Protein AF-A0A015LBD2-F1 (afdb_monomer)

Foldseek 3Di:
DDDPDPPPDPLVVQQVVQVVVVVVDDPVQDADPDRRGPVNVVVSVCPTPVLVVQLVVLVVVLVVQDDDDVVRVGDPVVSVVSLVVSCVSNVNPDPVSSVD

Mean predicted aligned error: 7.11 Å

Solvent-accessible surface area (backbone atoms only — not comparable to full-atom values): 6116 Å² total; per-residue (Å²): 134,84,76,81,79,80,83,65,59,66,66,61,55,47,35,52,52,21,55,54,54,59,73,70,52,62,86,86,61,88,69,75,95,83,62,72,32,55,69,54,43,53,50,53,53,60,72,35,67,66,41,52,54,50,20,54,50,26,47,55,50,51,78,68,63,77,90,50,54,57,94,76,75,33,54,61,68,62,48,51,54,51,51,54,51,27,31,58,58,40,69,52,79,49,71,70,69,70,75,109

Radius of gyration: 19.43 Å; Cα contacts (8 Å, |Δi|>4): 67; chains: 1; bounding box: 50×32×47 Å

Sequence (100 aa):
MDFPKYNGNDSNLKLTRAKFALSLVDSNILLPTEIDSIVKLRKALKEDISFTIFKNTNKRKLQSLNYIPESMGGDTSKFISNFLKLCYNAEINDIEEQKN

Secondary structure (DSSP, 8-state):
-PPP-----HHHHHHHHHHHHHHTS-TTS---S---SHHHHHHHHHHSHHHHHHHHHHHHHHHT-----GGGT--HHHHHHHHHHHHHHTT---HHHHH-

pLDDT: mean 89.19, std 12.58, range [43.97, 98.25]

Organism: Rhizophagus irregularis (strain DAOM 197198w) (NCBI:txid1432141)

Structure (mmCIF, N/CA/C/O backbone):
data_AF-A0A015LBD2-F1
#
_entry.id   AF-A0A015LBD2-F1
#
loop_
_atom_site.group_PDB
_atom_site.id
_atom_site.type_symbol
_atom_site.label_atom_id
_atom_site.label_alt_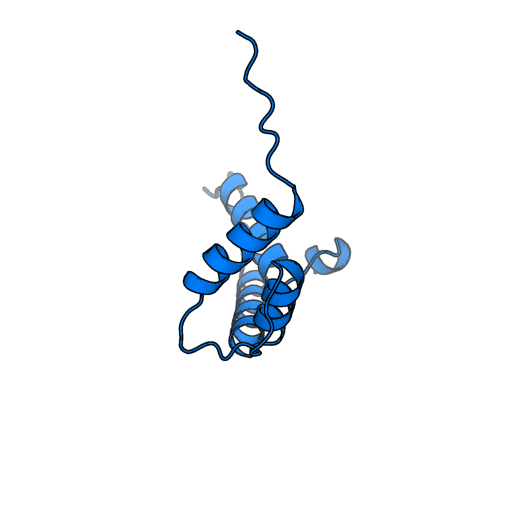id
_atom_site.label_comp_id
_atom_site.label_asym_id
_atom_site.label_entity_id
_atom_site.label_seq_id
_atom_site.pdbx_PDB_ins_code
_atom_site.Cartn_x
_atom_site.Cartn_y
_atom_site.Cartn_z
_atom_site.occupancy
_atom_site.B_iso_or_equiv
_atom_site.auth_seq_id
_atom_site.auth_comp_id
_atom_site.auth_asym_id
_atom_site.auth_atom_id
_atom_site.pdbx_PDB_model_num
ATOM 1 N N . MET A 1 1 ? -32.029 17.620 -15.386 1.00 43.97 1 MET A N 1
ATOM 2 C CA . MET A 1 1 ? -32.368 16.627 -14.348 1.00 43.97 1 MET A CA 1
ATOM 3 C C . MET A 1 1 ? -31.617 17.031 -13.099 1.00 43.97 1 MET A C 1
ATOM 5 O O . MET A 1 1 ? -30.397 16.936 -13.100 1.00 43.97 1 MET A O 1
ATOM 9 N N . ASP A 1 2 ? -32.316 17.544 -12.091 1.00 50.56 2 ASP A N 1
ATOM 10 C CA . ASP A 1 2 ? -31.717 17.788 -10.780 1.00 50.56 2 ASP A CA 1
ATOM 11 C C . ASP A 1 2 ? -31.680 16.467 -10.016 1.00 50.56 2 ASP A C 1
ATOM 13 O O . ASP A 1 2 ? -32.716 15.851 -9.761 1.00 50.56 2 ASP A O 1
ATOM 17 N N . PHE A 1 3 ? -30.478 16.000 -9.687 1.00 45.91 3 PHE A N 1
ATOM 18 C CA . PHE A 1 3 ? -30.330 14.855 -8.801 1.00 45.91 3 PHE A CA 1
ATOM 19 C C . PHE A 1 3 ? -30.742 15.279 -7.387 1.00 45.91 3 PHE A C 1
ATOM 21 O O . PHE A 1 3 ? -30.263 16.312 -6.903 1.00 45.91 3 PHE A O 1
ATOM 28 N N . PRO A 1 4 ? -31.604 14.513 -6.696 1.00 59.12 4 PRO A N 1
ATOM 29 C CA . PRO A 1 4 ? -31.969 14.834 -5.328 1.00 59.12 4 PRO A CA 1
ATOM 30 C C . PRO A 1 4 ? -30.706 14.851 -4.461 1.00 59.12 4 PRO A C 1
ATOM 32 O O . PRO A 1 4 ? -29.952 13.877 -4.410 1.00 59.12 4 PRO A O 1
ATOM 35 N N . LYS A 1 5 ? -30.465 15.975 -3.777 1.00 56.19 5 LYS A N 1
ATOM 36 C CA . LYS A 1 5 ? -29.403 16.076 -2.773 1.00 56.19 5 LYS A CA 1
ATOM 37 C C . LYS A 1 5 ? -29.739 15.112 -1.641 1.00 56.19 5 LYS A C 1
ATOM 39 O O . LYS A 1 5 ? -30.710 15.308 -0.913 1.00 56.19 5 LYS A O 1
ATOM 44 N N . TYR A 1 6 ? -28.948 14.052 -1.524 1.00 59.66 6 TYR A N 1
ATOM 45 C CA . TYR A 1 6 ? -29.107 13.050 -0.481 1.00 59.66 6 TYR A CA 1
ATOM 46 C C . TYR A 1 6 ? -28.879 13.711 0.886 1.00 59.66 6 TYR A C 1
ATOM 48 O O . TYR A 1 6 ? -27.760 14.093 1.216 1.00 59.66 6 TYR A O 1
ATOM 56 N N . ASN A 1 7 ? -29.943 13.857 1.676 1.00 57.78 7 ASN A N 1
ATOM 57 C CA . ASN A 1 7 ? -29.921 14.505 2.991 1.00 57.78 7 ASN A CA 1
ATOM 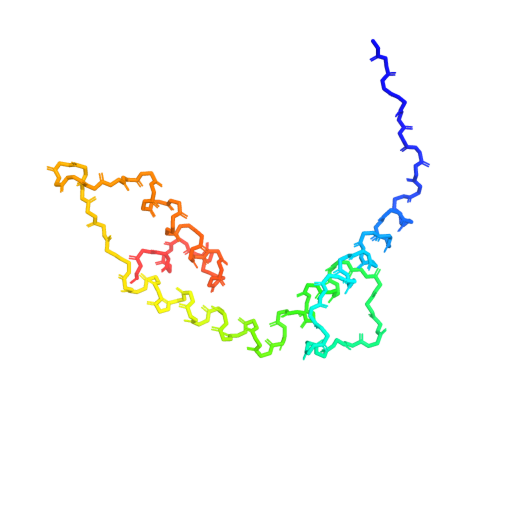58 C C . ASN A 1 7 ? -29.662 13.483 4.115 1.00 57.78 7 ASN A C 1
ATOM 60 O O . ASN A 1 7 ? -30.310 13.483 5.160 1.00 57.78 7 ASN A O 1
ATOM 64 N N . GLY A 1 8 ? -28.765 12.528 3.858 1.00 55.53 8 GLY A N 1
ATOM 65 C CA . GLY A 1 8 ? -28.348 11.558 4.864 1.00 55.53 8 GLY A CA 1
ATOM 66 C C . GLY A 1 8 ? -27.431 12.248 5.862 1.00 55.53 8 GLY A C 1
ATOM 67 O O . GLY A 1 8 ? -26.420 12.812 5.452 1.00 55.53 8 GLY A O 1
ATOM 68 N N . ASN A 1 9 ? -27.769 12.202 7.154 1.00 60.53 9 ASN A N 1
ATOM 69 C CA . ASN A 1 9 ? -26.889 12.684 8.217 1.00 60.53 9 ASN A CA 1
ATOM 70 C C . ASN A 1 9 ? -25.485 12.081 8.014 1.00 60.53 9 ASN A C 1
ATOM 72 O O . ASN A 1 9 ? -25.321 10.859 8.054 1.00 60.53 9 ASN A O 1
ATOM 76 N N . ASP A 1 10 ? -24.498 12.936 7.740 1.00 69.69 10 ASP A N 1
ATOM 77 C CA . ASP A 1 10 ? -23.127 12.570 7.363 1.00 69.69 10 ASP A CA 1
ATOM 78 C C . ASP A 1 10 ? -22.491 11.602 8.383 1.00 69.69 10 ASP A C 1
ATOM 80 O O . ASP A 1 10 ? -21.727 10.704 8.023 1.00 69.69 10 ASP A O 1
ATOM 84 N N . SER A 1 11 ? -22.895 11.692 9.656 1.00 71.56 11 SER A N 1
ATOM 85 C CA . SER A 1 11 ? -22.469 10.774 10.718 1.00 71.56 11 SER A CA 1
ATOM 86 C C . SER A 1 11 ? -22.963 9.334 10.521 1.00 71.56 11 SER A C 1
ATOM 88 O O . SER A 1 11 ? -22.170 8.398 10.639 1.00 71.56 11 SER A O 1
ATOM 90 N N . ASN A 1 12 ? -24.233 9.138 10.153 1.00 77.81 12 ASN A N 1
ATOM 91 C CA . ASN A 1 12 ? -24.804 7.811 9.907 1.00 77.81 12 ASN A CA 1
ATOM 92 C C . ASN A 1 12 ? -24.155 7.153 8.688 1.00 77.81 12 ASN A C 1
ATOM 94 O O . ASN A 1 12 ? -23.858 5.961 8.710 1.00 77.81 12 ASN A O 1
ATOM 98 N N . LEU A 1 13 ? -23.875 7.928 7.636 1.00 83.31 13 LEU A N 1
ATOM 99 C CA . LEU A 1 13 ? -23.194 7.414 6.449 1.00 83.31 13 LEU A CA 1
ATOM 100 C C . LEU A 1 13 ? -21.748 6.996 6.761 1.00 83.31 13 LEU A C 1
ATOM 102 O O . LEU A 1 13 ? -21.310 5.923 6.339 1.00 83.31 13 LEU A O 1
ATOM 106 N N . LYS A 1 14 ? -21.010 7.814 7.522 1.00 79.88 14 LYS A N 1
ATOM 107 C CA . LYS A 1 14 ? -19.645 7.501 7.975 1.00 79.88 14 LYS A CA 1
ATOM 108 C C . LYS A 1 14 ? -19.601 6.235 8.833 1.00 79.88 14 LYS A C 1
ATOM 110 O O . LYS A 1 14 ? -18.749 5.379 8.593 1.00 79.88 14 LYS A O 1
ATOM 115 N N . LEU A 1 15 ? -20.539 6.089 9.770 1.00 80.06 15 LEU A N 1
ATOM 116 C CA . LEU A 1 15 ? -20.646 4.907 10.626 1.00 80.06 15 LEU A CA 1
ATOM 117 C C . LEU A 1 15 ? -20.969 3.643 9.815 1.00 80.06 15 LEU A C 1
ATOM 119 O O . LEU A 1 15 ? -20.320 2.613 9.996 1.00 80.06 15 LEU A O 1
ATOM 123 N N . THR A 1 16 ? -21.917 3.719 8.875 1.00 87.44 16 THR A N 1
ATOM 124 C CA . THR A 1 16 ? -22.260 2.593 7.989 1.00 87.44 16 THR A CA 1
ATOM 125 C C . THR A 1 16 ? -21.061 2.131 7.166 1.00 87.44 16 THR A C 1
ATOM 127 O O . THR A 1 16 ? -20.806 0.932 7.070 1.00 87.44 16 THR A O 1
ATOM 130 N N . ARG A 1 17 ? -20.269 3.061 6.618 1.00 87.50 17 ARG A N 1
ATOM 131 C CA . ARG A 1 17 ? -19.058 2.714 5.859 1.00 87.50 17 ARG A CA 1
ATOM 132 C C . ARG A 1 17 ? -17.998 2.034 6.727 1.00 87.50 17 ARG A C 1
ATOM 134 O O . ARG A 1 17 ? -17.360 1.096 6.262 1.00 87.50 17 ARG A O 1
ATOM 141 N N . ALA A 1 18 ? -17.821 2.480 7.972 1.00 87.75 18 ALA A N 1
ATOM 142 C CA . ALA A 1 18 ? -16.888 1.851 8.904 1.00 87.75 18 ALA A CA 1
ATOM 143 C C . ALA A 1 18 ? -17.303 0.408 9.233 1.00 87.75 18 ALA A C 1
ATOM 145 O O . ALA A 1 18 ? -16.474 -0.493 9.148 1.00 87.75 18 ALA A O 1
ATOM 146 N N . LYS A 1 19 ? -18.592 0.177 9.517 1.00 90.00 19 LYS A N 1
ATOM 147 C CA . LYS A 1 19 ? -19.141 -1.167 9.767 1.00 90.00 19 LYS A CA 1
ATOM 148 C C . LYS A 1 19 ? -19.009 -2.086 8.552 1.00 90.00 19 LYS A C 1
ATOM 150 O O . LYS A 1 19 ? -18.627 -3.241 8.699 1.00 90.00 19 LYS A O 1
ATOM 155 N N . PHE A 1 20 ? -19.287 -1.569 7.356 1.00 93.31 20 PHE A N 1
ATOM 156 C CA . PHE A 1 20 ? -19.113 -2.328 6.120 1.00 93.31 20 PHE A CA 1
ATOM 157 C C . PHE A 1 20 ? -17.647 -2.722 5.905 1.00 93.31 20 PHE A C 1
ATOM 159 O O . PHE A 1 20 ? -17.360 -3.892 5.682 1.00 93.31 20 PHE A O 1
ATOM 166 N N . ALA A 1 21 ? -16.707 -1.785 6.051 1.00 93.38 21 ALA A N 1
ATOM 167 C CA . ALA A 1 21 ? -15.282 -2.083 5.922 1.00 93.38 21 ALA A CA 1
ATOM 168 C C . ALA A 1 21 ? -14.800 -3.095 6.974 1.00 93.38 21 ALA A C 1
ATOM 170 O O . ALA A 1 21 ? -14.036 -3.994 6.640 1.00 93.38 21 ALA A O 1
ATOM 171 N N . LEU A 1 22 ? -15.289 -2.988 8.214 1.00 93.12 22 LEU A N 1
ATOM 172 C CA . LEU A 1 22 ? -14.992 -3.935 9.290 1.00 93.12 22 LEU A CA 1
ATOM 173 C C . LEU A 1 22 ? -15.402 -5.371 8.920 1.00 93.12 22 LEU A C 1
ATOM 175 O O . LEU A 1 22 ? -14.658 -6.302 9.197 1.00 93.12 22 LEU A O 1
ATOM 179 N N . SER A 1 23 ? -16.541 -5.541 8.240 1.00 93.25 23 SER A N 1
ATOM 180 C CA . SER A 1 23 ? -17.031 -6.857 7.794 1.00 93.25 23 SER A CA 1
ATOM 181 C C . SER A 1 23 ? -16.179 -7.524 6.707 1.00 93.25 23 SER A C 1
ATOM 183 O O . SER A 1 23 ? -16.330 -8.715 6.459 1.00 93.25 23 SER A O 1
ATOM 185 N N . LEU A 1 24 ? -15.295 -6.761 6.056 1.00 94.75 24 LEU A N 1
ATOM 186 C CA . LEU A 1 24 ? -14.393 -7.249 5.011 1.00 94.75 24 LEU A CA 1
ATOM 187 C C . LEU A 1 24 ? -13.009 -7.623 5.555 1.00 94.75 24 LEU A C 1
ATOM 189 O O . LEU A 1 24 ? -12.169 -8.103 4.795 1.00 94.75 24 LEU A O 1
ATOM 193 N N . VAL A 1 25 ? -12.742 -7.352 6.834 1.00 94.12 25 VAL A N 1
ATOM 194 C CA . VAL A 1 25 ? -11.459 -7.686 7.450 1.00 94.12 25 VAL A CA 1
ATOM 195 C C . VAL A 1 25 ? -11.398 -9.187 7.699 1.00 94.12 25 VAL A C 1
ATOM 197 O O . VAL A 1 25 ? -12.358 -9.789 8.177 1.00 94.12 25 VAL A O 1
ATOM 200 N N . ASP A 1 26 ? -10.253 -9.784 7.373 1.00 94.44 26 ASP A N 1
ATOM 201 C CA . ASP A 1 26 ? -9.976 -11.184 7.674 1.00 94.44 26 ASP A CA 1
ATOM 202 C C . ASP A 1 26 ? -10.100 -11.436 9.184 1.00 94.44 26 ASP A C 1
ATOM 204 O O . ASP A 1 26 ? -9.517 -10.710 9.991 1.00 94.44 26 ASP A O 1
ATOM 208 N N . SER A 1 27 ? -10.844 -12.471 9.574 1.00 92.94 27 SER A N 1
ATOM 209 C CA . SER A 1 27 ? -11.113 -12.780 10.982 1.00 92.94 27 SER A CA 1
ATOM 210 C C . SER A 1 27 ? -9.862 -13.137 11.793 1.00 92.94 27 SER A C 1
ATOM 212 O O . SER A 1 27 ? -9.925 -13.135 13.019 1.00 92.94 27 SER A O 1
ATOM 214 N N . ASN A 1 28 ? -8.737 -13.451 11.139 1.00 94.25 28 ASN A N 1
ATOM 215 C CA . ASN A 1 28 ? -7.455 -13.690 11.805 1.00 94.25 28 ASN A CA 1
ATOM 216 C C . ASN A 1 28 ? -6.735 -12.392 12.208 1.00 94.25 28 ASN A C 1
ATOM 218 O O . ASN A 1 28 ? -5.775 -12.450 12.975 1.00 94.25 28 ASN A O 1
ATOM 222 N N . ILE A 1 29 ? -7.174 -11.229 11.712 1.00 93.88 29 ILE A N 1
ATOM 223 C CA . ILE A 1 29 ? -6.653 -9.926 12.135 1.00 93.88 29 ILE A CA 1
ATOM 224 C C . ILE A 1 29 ? -7.412 -9.497 13.391 1.00 93.88 29 ILE A C 1
ATOM 226 O O . ILE A 1 29 ? -8.600 -9.170 13.347 1.00 93.88 29 ILE A O 1
ATOM 230 N N . LEU A 1 30 ? -6.716 -9.489 14.527 1.00 90.56 30 LEU A N 1
ATOM 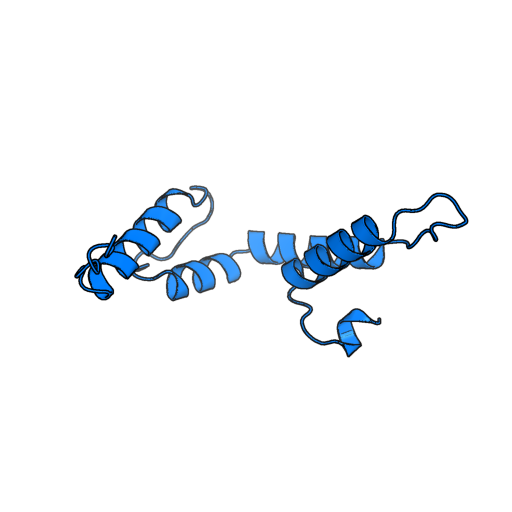231 C CA . LEU A 1 30 ? -7.306 -9.126 15.810 1.00 90.56 30 LEU A CA 1
ATOM 232 C C . LEU A 1 30 ? -7.480 -7.609 15.897 1.00 90.56 30 LEU A C 1
ATOM 234 O O . LEU A 1 30 ? -6.517 -6.853 16.007 1.00 90.56 30 LEU A O 1
ATOM 238 N N . LEU A 1 31 ? -8.734 -7.167 15.863 1.00 91.56 31 LEU A N 1
ATOM 239 C CA . LEU A 1 31 ? -9.089 -5.759 15.968 1.00 91.56 31 LEU A CA 1
ATOM 240 C C . LEU A 1 31 ? -9.539 -5.393 17.394 1.00 91.56 31 LEU A C 1
ATOM 242 O O . LEU A 1 31 ? -10.183 -6.205 18.061 1.00 91.56 31 LEU A O 1
ATOM 246 N N . PRO A 1 32 ? -9.266 -4.161 17.862 1.00 88.38 32 PRO A N 1
ATOM 247 C CA . PRO A 1 32 ? -9.842 -3.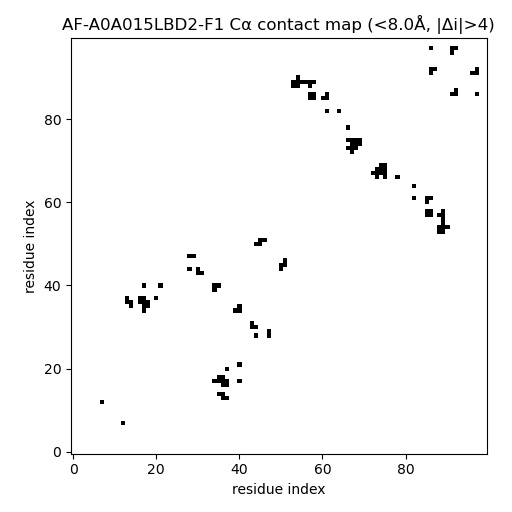641 19.098 1.00 88.38 32 PRO A CA 1
ATOM 248 C C . PRO A 1 32 ? -11.377 -3.620 19.062 1.00 88.38 32 PRO A C 1
ATOM 250 O O . PRO A 1 32 ? -11.980 -3.412 18.009 1.00 88.38 32 PRO A O 1
ATOM 253 N N . THR A 1 33 ? -12.012 -3.742 20.229 1.00 81.81 33 THR A N 1
ATOM 254 C CA . THR A 1 33 ? -13.478 -3.831 20.371 1.00 81.81 33 THR A CA 1
ATOM 255 C C . THR A 1 33 ? -14.229 -2.576 19.895 1.00 81.81 33 THR A C 1
ATOM 257 O O . THR A 1 33 ? -15.378 -2.669 19.472 1.00 81.81 33 THR A O 1
ATOM 260 N N . GLU A 1 34 ? -13.600 -1.396 19.926 1.00 85.56 34 GLU A N 1
ATOM 261 C CA . GLU A 1 34 ? -14.245 -0.108 19.620 1.00 85.56 34 GLU A CA 1
ATOM 262 C C . GLU A 1 34 ? -13.739 0.530 18.314 1.00 85.56 34 GLU A C 1
ATOM 264 O O . GLU A 1 34 ? -13.000 1.521 18.306 1.00 85.56 34 GLU A O 1
ATOM 269 N N . ILE A 1 35 ? -14.182 -0.012 17.177 1.00 89.44 35 ILE A N 1
ATOM 270 C CA . ILE A 1 35 ? -13.978 0.595 15.855 1.00 89.44 35 ILE A CA 1
ATOM 271 C C . ILE A 1 35 ? -15.286 1.228 15.365 1.00 89.44 35 ILE A C 1
ATOM 273 O O . ILE A 1 35 ? -16.156 0.571 14.799 1.00 89.44 35 ILE A O 1
ATOM 277 N N . ASP A 1 36 ? -15.406 2.541 15.559 1.00 88.19 36 ASP A N 1
ATOM 278 C CA . ASP A 1 36 ? -16.573 3.353 15.170 1.00 88.19 36 ASP A CA 1
ATOM 279 C C . ASP A 1 36 ? -16.363 4.175 13.886 1.00 88.19 36 ASP A C 1
ATOM 281 O O . ASP A 1 36 ? -17.275 4.847 13.400 1.00 88.19 36 ASP A O 1
ATOM 285 N N . SER A 1 37 ? -15.152 4.148 13.325 1.00 90.44 37 SER A N 1
ATOM 286 C CA . SER A 1 37 ? -14.763 4.998 12.2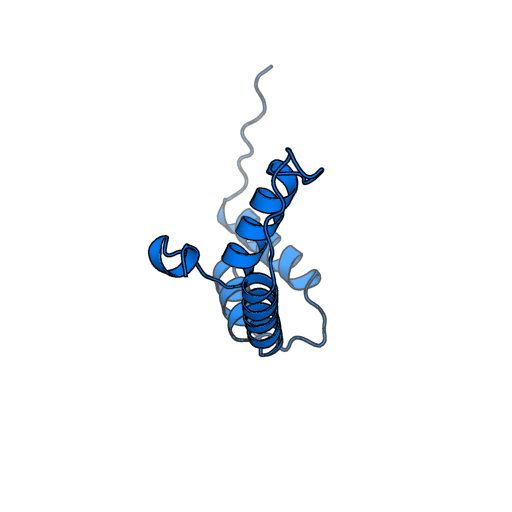04 1.00 90.44 37 SER A CA 1
ATOM 287 C C . SER A 1 37 ? -13.691 4.349 11.337 1.00 90.44 37 SER A C 1
ATOM 289 O O . SER A 1 37 ? -12.847 3.583 11.803 1.00 90.44 37 SER A O 1
ATOM 291 N N . ILE A 1 38 ? -13.674 4.727 10.056 1.00 91.38 38 ILE A N 1
ATOM 292 C CA . ILE A 1 38 ? -12.644 4.294 9.098 1.00 91.38 38 ILE A CA 1
ATOM 293 C C . ILE A 1 38 ? -11.244 4.711 9.566 1.00 91.38 38 ILE A C 1
ATOM 295 O O . ILE A 1 38 ? -10.276 3.997 9.328 1.00 91.38 38 ILE A O 1
ATOM 299 N N . VAL A 1 39 ? -11.119 5.855 10.248 1.00 92.12 39 VAL A N 1
ATOM 300 C CA . VAL A 1 39 ? -9.828 6.337 10.755 1.00 92.12 39 VAL A CA 1
ATOM 301 C C . VAL A 1 39 ? -9.291 5.408 11.845 1.00 92.12 39 VAL A C 1
ATOM 303 O O . VAL A 1 39 ? -8.127 5.014 11.757 1.00 92.12 39 VAL A O 1
ATOM 306 N N . LYS A 1 40 ? -10.129 5.013 12.820 1.00 93.31 40 LYS A N 1
ATOM 307 C CA . LYS A 1 40 ? -9.747 4.031 13.848 1.00 93.31 40 LYS A CA 1
ATOM 308 C C . LYS A 1 40 ? -9.457 2.661 13.233 1.00 93.31 40 LYS A C 1
ATOM 310 O O . LYS A 1 40 ? -8.425 2.080 13.551 1.00 93.31 40 LYS A O 1
ATOM 315 N N . LEU A 1 41 ? -10.291 2.202 12.293 1.00 94.81 41 LEU A N 1
ATOM 316 C CA . LEU A 1 41 ? -10.074 0.938 11.581 1.00 94.81 41 LEU A CA 1
ATOM 317 C C . LEU A 1 41 ? -8.721 0.918 10.866 1.00 94.81 41 LEU A C 1
ATOM 319 O O . LEU A 1 41 ? -7.924 0.009 11.058 1.00 94.81 41 LEU A O 1
ATOM 323 N N . ARG A 1 42 ? -8.431 1.959 10.079 1.00 93.81 42 ARG A N 1
ATOM 324 C CA . ARG A 1 42 ? -7.163 2.089 9.357 1.00 93.81 42 ARG A CA 1
ATOM 325 C C . ARG A 1 42 ? -5.970 2.090 10.307 1.00 93.81 42 ARG A C 1
ATOM 327 O O . ARG A 1 42 ? -4.952 1.499 9.974 1.00 93.81 42 ARG A O 1
ATOM 334 N N . LYS A 1 43 ? -6.073 2.771 11.452 1.00 94.38 43 LYS A N 1
ATOM 335 C CA . LYS A 1 43 ? -5.006 2.781 12.459 1.00 94.38 43 LYS A CA 1
ATOM 336 C C . LYS A 1 43 ? -4.757 1.369 12.999 1.00 94.38 43 LYS A C 1
ATOM 338 O O . LYS A 1 43 ? -3.625 0.913 12.919 1.00 94.38 43 LYS A O 1
ATOM 343 N N . ALA A 1 44 ? -5.807 0.670 13.433 1.00 94.50 44 ALA A N 1
ATOM 344 C CA . ALA A 1 44 ? -5.701 -0.698 13.944 1.00 94.50 44 ALA A CA 1
ATOM 345 C C . ALA A 1 44 ? -5.093 -1.659 12.907 1.00 94.50 44 ALA A C 1
ATOM 347 O O . ALA A 1 44 ? -4.171 -2.403 13.217 1.00 94.50 44 ALA A O 1
ATOM 348 N N . LEU A 1 45 ? -5.533 -1.575 11.647 1.00 95.38 45 LEU A N 1
ATOM 349 C CA . LEU A 1 45 ? -4.981 -2.390 10.560 1.00 95.38 45 LEU A CA 1
ATOM 350 C C . LEU A 1 45 ? -3.497 -2.105 10.288 1.00 95.38 45 LEU A C 1
ATOM 352 O O . LEU A 1 45 ? -2.769 -3.016 9.914 1.00 95.38 45 LEU A O 1
ATOM 356 N N . LYS A 1 46 ? -3.035 -0.860 10.461 1.00 94.44 46 LYS A N 1
ATOM 357 C CA . LYS A 1 46 ? -1.614 -0.511 10.301 1.00 94.44 46 LYS A CA 1
ATOM 358 C C . LYS A 1 46 ? -0.739 -0.976 11.466 1.00 94.44 46 LYS A C 1
ATOM 360 O O . LYS A 1 46 ? 0.459 -1.160 11.274 1.00 94.44 46 LYS A O 1
ATOM 365 N N . GLU A 1 47 ? -1.314 -1.111 12.656 1.00 94.06 47 GLU A N 1
ATOM 366 C CA . GLU A 1 47 ? -0.617 -1.595 13.854 1.00 94.06 47 GLU A CA 1
ATOM 367 C C . GLU A 1 47 ? -0.479 -3.127 13.866 1.00 94.06 47 GLU A C 1
ATOM 369 O O . GLU A 1 47 ? 0.392 -3.656 14.553 1.00 94.06 47 GLU A O 1
ATOM 374 N N . ASP A 1 48 ? -1.283 -3.837 13.069 1.00 95.00 48 ASP A N 1
ATOM 375 C CA . ASP A 1 48 ? -1.195 -5.287 12.927 1.00 95.00 48 ASP A CA 1
ATOM 376 C C . ASP A 1 48 ? 0.121 -5.747 12.259 1.00 95.00 48 ASP A C 1
ATOM 378 O O . ASP A 1 48 ? 0.674 -5.115 11.347 1.00 95.00 48 ASP A O 1
ATOM 382 N N . ILE A 1 49 ? 0.624 -6.907 12.691 1.00 95.44 49 ILE A N 1
ATOM 383 C CA . ILE A 1 49 ? 1.881 -7.480 12.192 1.00 95.44 49 ILE A CA 1
ATOM 384 C C . ILE A 1 49 ? 1.831 -7.794 10.691 1.00 95.44 49 ILE A C 1
ATOM 386 O O . ILE A 1 49 ? 2.846 -7.656 9.999 1.00 95.44 49 ILE A O 1
ATOM 390 N N . SER A 1 50 ? 0.662 -8.158 10.157 1.00 95.19 50 SER A N 1
ATOM 391 C CA . SER A 1 50 ? 0.486 -8.431 8.729 1.00 95.19 50 SER A CA 1
ATOM 392 C C . SER A 1 50 ? 0.781 -7.194 7.881 1.00 95.19 50 SER A C 1
ATOM 394 O O . SER A 1 50 ? 1.444 -7.313 6.847 1.00 95.19 50 SER A O 1
ATOM 396 N N . PHE A 1 51 ? 0.400 -5.996 8.344 1.00 96.19 51 PHE A N 1
ATOM 397 C CA . PHE A 1 51 ? 0.716 -4.751 7.648 1.00 96.19 51 PHE A CA 1
ATOM 398 C C . PHE A 1 51 ? 2.217 -4.467 7.660 1.00 96.19 51 PHE A C 1
ATOM 400 O O . PHE A 1 51 ? 2.779 -4.089 6.633 1.00 96.19 51 PHE A O 1
ATOM 407 N N . THR A 1 52 ? 2.901 -4.727 8.777 1.00 96.00 52 THR A N 1
ATOM 408 C CA . THR A 1 52 ? 4.365 -4.599 8.851 1.00 96.00 52 THR A CA 1
ATOM 409 C C . THR A 1 52 ? 5.063 -5.542 7.864 1.00 96.00 52 THR A C 1
ATOM 411 O O . THR A 1 52 ? 5.951 -5.119 7.116 1.00 96.00 52 THR A O 1
ATOM 414 N N . ILE A 1 53 ? 4.635 -6.807 7.795 1.00 97.62 53 ILE A N 1
ATOM 415 C CA . ILE A 1 53 ? 5.165 -7.797 6.842 1.00 97.62 53 ILE A CA 1
ATOM 416 C C . ILE A 1 53 ? 4.883 -7.371 5.396 1.00 97.62 53 ILE A C 1
ATOM 418 O O . ILE A 1 53 ? 5.777 -7.440 4.542 1.00 97.62 53 ILE A O 1
ATOM 422 N N . PHE A 1 54 ? 3.665 -6.906 5.112 1.00 97.19 54 PHE A N 1
ATOM 423 C CA . PHE A 1 54 ? 3.270 -6.389 3.806 1.00 97.19 54 PHE A CA 1
ATOM 424 C C . PHE A 1 54 ? 4.141 -5.197 3.397 1.00 97.19 54 PHE A C 1
ATOM 426 O O . PHE A 1 54 ? 4.738 -5.219 2.317 1.00 97.19 54 PHE A O 1
ATOM 433 N N . LYS A 1 55 ? 4.295 -4.201 4.274 1.00 97.62 55 LYS A N 1
ATOM 434 C CA . LYS A 1 55 ? 5.120 -3.008 4.047 1.00 97.62 55 LYS A CA 1
ATOM 435 C C . LYS A 1 55 ? 6.562 -3.382 3.707 1.00 97.62 55 LYS A C 1
ATOM 437 O O . LYS A 1 55 ? 7.074 -2.999 2.655 1.00 97.62 55 LYS A O 1
ATOM 442 N N . ASN A 1 56 ? 7.191 -4.215 4.537 1.00 97.06 56 ASN A N 1
ATOM 443 C CA . ASN A 1 56 ? 8.573 -4.662 4.335 1.00 97.06 56 ASN A CA 1
ATOM 444 C C . ASN A 1 56 ? 8.737 -5.492 3.055 1.00 97.06 56 ASN A C 1
ATOM 446 O O . ASN A 1 56 ? 9.750 -5.399 2.362 1.00 97.06 56 ASN A O 1
ATOM 450 N N . THR A 1 57 ? 7.728 -6.285 2.696 1.00 98.25 57 THR A N 1
ATOM 451 C CA . THR A 1 57 ? 7.731 -7.041 1.440 1.00 98.25 57 THR A CA 1
ATOM 452 C C . THR A 1 57 ? 7.691 -6.121 0.225 1.00 98.25 57 THR A C 1
ATOM 454 O O . THR A 1 57 ? 8.421 -6.369 -0.733 1.00 98.25 57 THR A O 1
ATOM 457 N N . ASN A 1 58 ? 6.893 -5.051 0.259 1.00 98.12 58 ASN A N 1
ATOM 458 C CA . ASN A 1 58 ? 6.874 -4.062 -0.819 1.00 98.12 58 ASN A CA 1
ATOM 459 C C . ASN A 1 58 ? 8.210 -3.305 -0.911 1.00 98.12 58 ASN A C 1
ATOM 461 O O . ASN A 1 58 ? 8.697 -3.135 -2.024 1.00 98.12 58 ASN A O 1
ATOM 465 N N . LYS A 1 59 ? 8.865 -2.973 0.217 1.00 96.31 59 LYS A N 1
ATOM 466 C CA . LYS A 1 59 ? 10.231 -2.402 0.215 1.00 96.31 59 LYS A CA 1
ATOM 467 C C . LYS A 1 59 ? 11.247 -3.311 -0.487 1.00 96.31 59 LYS A C 1
ATOM 469 O O . LYS A 1 59 ? 11.960 -2.860 -1.373 1.00 96.31 59 LYS A O 1
ATOM 474 N N . ARG A 1 60 ? 11.266 -4.612 -0.173 1.00 96.62 60 ARG A N 1
ATOM 475 C CA . ARG A 1 60 ? 12.165 -5.576 -0.848 1.00 96.62 60 ARG A CA 1
ATOM 476 C C . ARG A 1 60 ? 11.873 -5.720 -2.342 1.00 96.62 60 ARG A C 1
ATOM 478 O O . ARG A 1 60 ? 12.793 -5.819 -3.147 1.00 96.62 60 ARG A O 1
ATOM 485 N N . LYS A 1 61 ? 10.589 -5.738 -2.719 1.00 96.94 61 LYS A N 1
ATOM 486 C CA . LYS A 1 61 ? 10.177 -5.771 -4.131 1.00 96.94 61 LYS A CA 1
ATOM 487 C C . LYS A 1 61 ? 10.627 -4.518 -4.874 1.00 96.94 61 LYS A C 1
ATOM 489 O O . LYS A 1 61 ? 11.072 -4.645 -6.006 1.00 96.94 61 LYS A O 1
ATOM 494 N N . LEU A 1 62 ? 10.536 -3.351 -4.236 1.00 95.94 62 LEU A N 1
ATOM 495 C CA . LEU A 1 62 ? 11.009 -2.085 -4.789 1.00 95.94 62 LEU A CA 1
ATOM 496 C C . LEU A 1 62 ? 12.521 -2.124 -5.043 1.00 95.94 62 LEU A C 1
ATOM 498 O O . LEU A 1 62 ? 12.944 -1.833 -6.151 1.00 95.94 62 LEU A O 1
ATOM 502 N N . GLN A 1 63 ? 13.310 -2.607 -4.078 1.00 92.44 63 GLN A N 1
ATOM 503 C CA . GLN A 1 63 ? 14.765 -2.790 -4.226 1.00 92.44 63 GLN A CA 1
ATOM 504 C C . GLN A 1 63 ? 15.159 -3.759 -5.351 1.00 92.44 63 GLN A C 1
ATOM 506 O O . GLN A 1 63 ? 16.277 -3.712 -5.848 1.00 92.44 63 GLN A O 1
ATOM 511 N N . SER A 1 64 ? 14.255 -4.664 -5.734 1.00 95.25 64 SER A N 1
ATOM 512 C CA . SER A 1 64 ? 14.474 -5.636 -6.812 1.00 95.25 64 SER A CA 1
ATOM 513 C C . SER A 1 64 ? 13.862 -5.189 -8.148 1.00 95.25 64 SER A C 1
ATOM 515 O O . SER A 1 64 ? 13.905 -5.943 -9.123 1.00 95.25 64 SER A O 1
ATOM 517 N N . LEU A 1 65 ? 13.214 -4.019 -8.192 1.00 95.31 65 LEU A N 1
ATOM 518 C CA . LEU A 1 65 ? 12.502 -3.538 -9.368 1.00 95.31 65 LEU A CA 1
ATOM 519 C C . LEU A 1 65 ? 13.502 -2.966 -10.379 1.00 95.31 65 LEU A C 1
ATOM 521 O O . LEU A 1 65 ? 14.161 -1.968 -10.115 1.00 95.31 65 LEU A O 1
ATOM 525 N N . ASN A 1 66 ? 13.562 -3.571 -11.564 1.00 94.69 66 ASN A N 1
ATOM 526 C CA . ASN A 1 66 ? 14.461 -3.148 -12.634 1.00 94.69 66 ASN A CA 1
ATOM 527 C C . ASN A 1 66 ? 13.691 -2.483 -13.775 1.00 94.69 66 ASN A C 1
ATOM 529 O O . ASN A 1 66 ? 12.652 -2.983 -14.213 1.00 94.69 66 ASN A O 1
ATOM 533 N N . TYR A 1 67 ? 14.224 -1.368 -14.272 1.00 96.12 67 TYR A N 1
ATOM 534 C CA . TYR A 1 67 ? 13.693 -0.682 -15.443 1.00 96.12 67 TYR A CA 1
ATOM 535 C C . TYR A 1 67 ? 14.298 -1.258 -16.726 1.00 96.12 67 TYR A C 1
ATOM 537 O O . TYR A 1 67 ? 15.517 -1.362 -16.854 1.00 96.12 67 TYR A O 1
ATOM 545 N N . ILE A 1 68 ? 13.435 -1.596 -17.685 1.00 97.19 68 ILE A N 1
ATOM 546 C CA . ILE A 1 68 ? 13.822 -1.947 -19.053 1.00 97.19 68 ILE A CA 1
ATOM 547 C C . ILE A 1 68 ? 13.289 -0.831 -19.957 1.00 97.19 68 ILE A C 1
ATOM 549 O O . ILE A 1 68 ? 12.07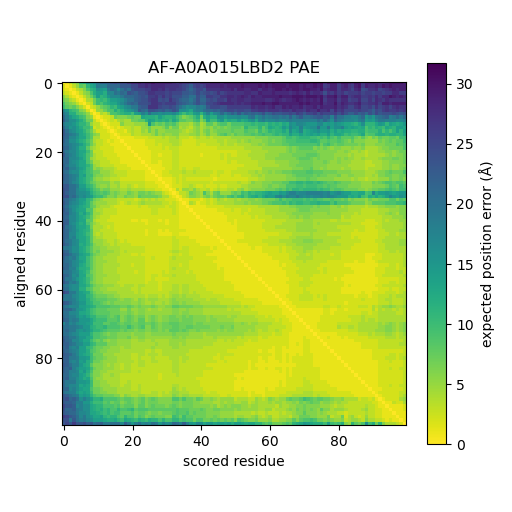7 -0.606 -19.959 1.00 97.19 68 ILE A O 1
ATOM 553 N N . PRO A 1 69 ? 14.148 -0.126 -20.710 1.00 97.06 69 PRO A N 1
ATOM 554 C CA . PRO A 1 69 ? 13.695 0.901 -21.642 1.00 97.06 69 PRO A CA 1
ATOM 555 C C . PRO A 1 69 ? 12.833 0.331 -22.770 1.00 97.06 69 PRO A C 1
ATOM 557 O O . PRO A 1 69 ? 13.036 -0.805 -23.200 1.00 97.06 69 PRO A O 1
ATOM 560 N N . GLU A 1 70 ? 11.928 1.140 -23.326 1.00 97.88 70 GLU A N 1
ATOM 561 C CA . GLU A 1 70 ? 11.098 0.717 -24.470 1.00 97.88 70 GLU A CA 1
ATOM 562 C C . GLU A 1 70 ? 11.933 0.332 -25.694 1.00 97.88 70 GLU A C 1
ATOM 564 O O . GLU A 1 70 ? 11.582 -0.600 -26.413 1.00 97.88 70 GLU A O 1
ATOM 569 N N . SER A 1 71 ? 13.096 0.965 -25.885 1.00 97.56 71 SER A N 1
ATOM 570 C CA . SER A 1 71 ? 14.050 0.600 -26.942 1.00 97.56 71 SER A CA 1
ATOM 571 C C . SER A 1 71 ? 14.605 -0.824 -26.811 1.00 97.56 71 SER A C 1
ATOM 573 O O . SER A 1 71 ? 15.111 -1.368 -27.788 1.00 97.56 71 SER A O 1
ATOM 575 N N . MET A 1 72 ? 14.498 -1.438 -25.629 1.00 97.81 72 MET A N 1
ATOM 576 C CA . MET A 1 72 ? 14.856 -2.834 -25.358 1.00 97.81 72 MET A CA 1
ATOM 577 C C . MET A 1 72 ? 13.618 -3.731 -25.170 1.00 97.81 72 MET A C 1
ATOM 579 O O . MET A 1 72 ? 13.734 -4.838 -24.649 1.00 97.81 72 MET A O 1
ATOM 583 N N . GLY A 1 73 ? 12.429 -3.264 -25.569 1.00 97.38 73 GLY A N 1
ATOM 584 C CA . GLY A 1 73 ? 11.170 -4.005 -25.439 1.00 97.38 73 GLY A CA 1
ATOM 585 C C . GLY A 1 73 ? 10.514 -3.922 -24.058 1.00 97.38 73 GLY A C 1
ATOM 586 O O . GLY A 1 73 ? 9.669 -4.755 -23.733 1.00 97.38 73 GLY A O 1
ATOM 587 N N . GLY A 1 74 ? 10.906 -2.953 -23.227 1.00 97.75 74 GLY A N 1
ATOM 588 C CA . GLY A 1 74 ? 10.241 -2.673 -21.956 1.00 97.75 74 GLY A CA 1
ATOM 589 C C . GLY A 1 74 ? 8.918 -1.911 -22.099 1.00 97.75 74 GLY A C 1
ATOM 590 O O . GLY A 1 74 ? 8.536 -1.491 -23.188 1.00 97.75 74 GLY A O 1
ATOM 591 N N . ASP A 1 75 ? 8.230 -1.717 -20.971 1.00 98.06 75 ASP A N 1
ATOM 592 C CA . ASP A 1 75 ? 6.976 -0.958 -20.868 1.00 98.06 75 ASP A CA 1
ATOM 593 C C . ASP A 1 75 ? 7.097 0.063 -19.730 1.00 98.06 75 ASP A C 1
ATOM 595 O O . ASP A 1 75 ? 7.038 -0.280 -18.540 1.00 98.06 75 ASP A O 1
ATOM 599 N N . THR A 1 76 ? 7.283 1.329 -20.105 1.00 97.50 76 THR A N 1
ATOM 600 C CA . THR A 1 76 ? 7.495 2.427 -19.156 1.00 97.50 76 THR A CA 1
ATOM 601 C C . THR A 1 76 ? 6.265 2.667 -18.288 1.00 97.50 76 THR A C 1
ATOM 603 O O . THR A 1 76 ? 6.388 2.876 -17.080 1.00 97.50 76 THR A O 1
ATOM 606 N N . SER A 1 77 ? 5.065 2.607 -18.871 1.00 97.94 77 SER A N 1
ATOM 607 C CA . SER A 1 77 ? 3.814 2.872 -18.152 1.00 97.94 77 SER A CA 1
ATOM 608 C C . SER A 1 77 ? 3.579 1.829 -17.062 1.00 97.94 77 SER A C 1
ATOM 610 O O . SER A 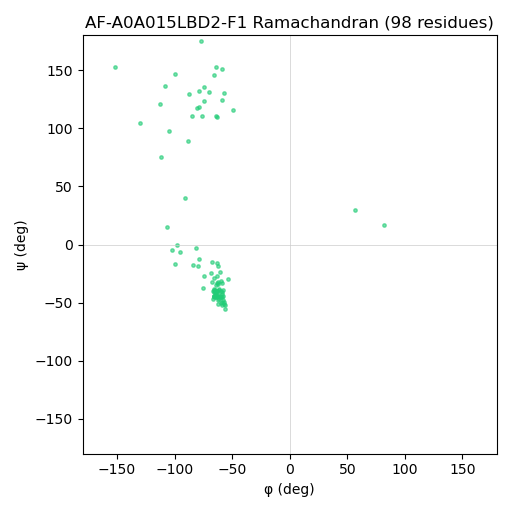1 77 ? 3.296 2.159 -15.904 1.00 97.94 77 SER A O 1
ATOM 612 N N . LYS A 1 78 ? 3.797 0.554 -17.399 1.00 97.75 78 LYS A N 1
ATOM 613 C CA . LYS A 1 78 ? 3.709 -0.555 -16.450 1.00 97.75 78 LYS A CA 1
ATOM 614 C C . LYS A 1 78 ? 4.781 -0.473 -15.370 1.00 97.75 78 LYS A C 1
ATOM 616 O O . LYS A 1 78 ? 4.474 -0.736 -14.205 1.00 97.75 78 LYS A O 1
ATOM 621 N N . PHE A 1 79 ? 6.012 -0.097 -15.723 1.00 97.38 79 PHE A N 1
ATOM 622 C CA . PHE A 1 79 ? 7.069 0.128 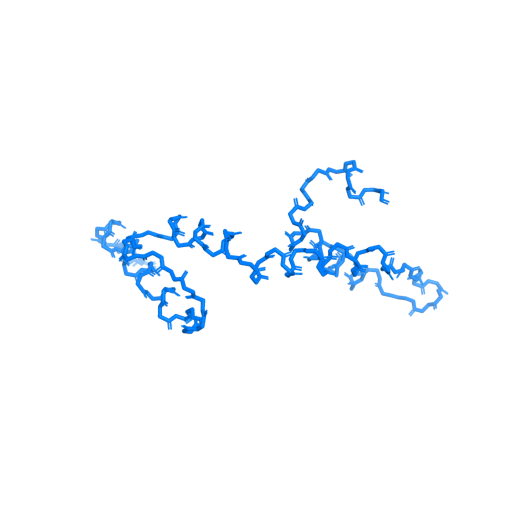-14.738 1.00 97.38 79 PHE A CA 1
ATOM 623 C C . PHE A 1 79 ? 6.665 1.214 -13.733 1.00 97.38 79 PHE A C 1
ATOM 625 O O . PHE A 1 79 ? 6.672 0.949 -12.532 1.00 97.38 79 PHE A O 1
ATOM 632 N N . ILE A 1 80 ? 6.232 2.388 -14.208 1.00 96.56 80 ILE A N 1
ATOM 633 C CA . ILE A 1 80 ? 5.816 3.511 -13.352 1.00 96.56 80 ILE A CA 1
ATOM 634 C C . ILE A 1 80 ? 4.644 3.108 -12.453 1.00 96.56 80 ILE A C 1
ATOM 636 O O . ILE A 1 80 ? 4.668 3.368 -11.251 1.00 96.56 80 ILE A O 1
ATOM 640 N N . SER A 1 81 ? 3.631 2.431 -13.003 1.00 97.38 81 SER A N 1
ATOM 641 C CA . SER A 1 81 ? 2.481 1.963 -12.223 1.00 97.38 81 SER A CA 1
ATOM 642 C C . SER A 1 81 ? 2.903 1.017 -11.092 1.00 97.38 81 SER A C 1
ATOM 644 O O . SER A 1 81 ? 2.472 1.176 -9.946 1.00 97.38 81 SER A O 1
ATOM 646 N N . ASN A 1 82 ? 3.795 0.066 -11.388 1.00 97.38 82 ASN A N 1
ATOM 647 C CA . ASN A 1 82 ? 4.323 -0.864 -10.394 1.00 97.38 82 ASN A CA 1
ATOM 648 C C . ASN A 1 82 ? 5.177 -0.152 -9.342 1.00 97.38 82 ASN A C 1
ATOM 650 O O . ASN A 1 82 ? 4.990 -0.400 -8.153 1.00 97.38 82 ASN A O 1
ATOM 654 N N . PHE A 1 83 ? 6.070 0.741 -9.769 1.00 96.94 83 PHE A N 1
ATOM 655 C CA . PHE A 1 83 ? 6.914 1.542 -8.889 1.00 96.94 83 PHE A CA 1
ATOM 656 C C . PHE A 1 83 ? 6.071 2.342 -7.888 1.00 96.94 83 PHE A C 1
ATOM 658 O O . PHE A 1 83 ? 6.202 2.149 -6.681 1.00 96.94 83 PHE A O 1
ATOM 665 N N . LEU A 1 84 ? 5.119 3.149 -8.372 1.00 95.75 84 LEU A N 1
ATOM 666 C CA . LEU A 1 84 ? 4.253 3.973 -7.522 1.00 95.75 84 LEU A CA 1
ATOM 667 C C . LEU A 1 84 ? 3.431 3.128 -6.542 1.00 95.75 84 LEU A C 1
ATOM 669 O O . LEU A 1 84 ? 3.288 3.489 -5.373 1.00 95.75 84 LEU A O 1
ATOM 673 N N . LYS A 1 85 ? 2.920 1.976 -6.993 1.00 96.88 85 LYS A N 1
ATOM 674 C CA . LYS A 1 85 ? 2.177 1.045 -6.138 1.00 96.88 85 LYS A CA 1
ATOM 675 C C . LYS A 1 85 ? 3.053 0.469 -5.024 1.00 96.88 85 LYS A C 1
ATOM 677 O O . LYS A 1 85 ? 2.596 0.370 -3.886 1.00 96.88 85 LYS A O 1
ATOM 682 N N . LEU A 1 86 ? 4.291 0.087 -5.337 1.00 97.56 86 LEU A N 1
ATOM 683 C CA . LEU A 1 86 ? 5.241 -0.424 -4.349 1.00 97.56 86 LEU A CA 1
ATOM 684 C C . LEU A 1 86 ? 5.627 0.660 -3.335 1.00 97.56 86 LEU A C 1
ATOM 686 O O . LEU A 1 86 ? 5.574 0.380 -2.139 1.00 97.56 86 LEU A O 1
ATOM 690 N N . CYS A 1 87 ? 5.915 1.888 -3.781 1.00 96.88 87 CYS A N 1
ATOM 691 C CA . CYS A 1 87 ? 6.206 3.025 -2.901 1.00 96.88 87 CYS A CA 1
ATOM 692 C C . CYS A 1 87 ? 5.039 3.324 -1.951 1.00 96.88 87 CYS A C 1
ATOM 694 O O . CYS A 1 87 ? 5.230 3.376 -0.736 1.00 96.88 87 CYS A O 1
ATOM 696 N N . TYR A 1 88 ? 3.813 3.421 -2.478 1.00 95.88 88 TYR A N 1
ATOM 697 C CA . TYR A 1 88 ? 2.609 3.649 -1.674 1.00 95.88 88 TYR A CA 1
ATOM 698 C C . TYR A 1 88 ? 2.414 2.566 -0.604 1.00 95.88 88 TYR A C 1
ATOM 700 O O . TYR A 1 88 ? 2.237 2.868 0.576 1.00 95.88 88 TYR A O 1
ATOM 708 N N . ASN A 1 89 ? 2.501 1.292 -0.998 1.00 96.12 89 ASN A N 1
ATOM 709 C CA . ASN A 1 89 ? 2.345 0.160 -0.082 1.00 96.12 89 ASN A CA 1
ATOM 710 C C . ASN A 1 89 ? 3.464 0.076 0.968 1.00 96.12 89 ASN A C 1
ATOM 712 O O . ASN A 1 89 ? 3.257 -0.463 2.054 1.00 96.12 89 ASN A O 1
ATOM 716 N N . ALA A 1 90 ? 4.655 0.568 0.630 1.00 96.62 90 ALA A N 1
ATOM 717 C CA . ALA A 1 90 ? 5.807 0.645 1.517 1.00 96.62 90 ALA A CA 1
ATOM 718 C C . ALA A 1 90 ? 5.775 1.867 2.461 1.00 96.62 90 ALA A C 1
ATOM 720 O O . ALA A 1 90 ? 6.668 2.001 3.300 1.00 96.62 90 ALA A O 1
ATOM 721 N N . GLU A 1 91 ? 4.760 2.731 2.333 1.00 95.69 91 GLU A N 1
ATOM 722 C CA . GLU A 1 91 ? 4.662 4.054 2.964 1.00 95.69 91 GLU A CA 1
ATOM 723 C C . GLU A 1 91 ? 5.839 4.995 2.639 1.00 95.69 91 GLU A C 1
ATOM 725 O O . GLU A 1 91 ? 6.170 5.874 3.433 1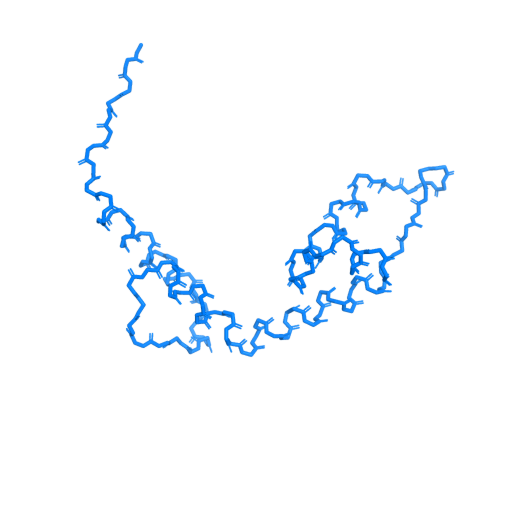.00 95.69 91 GLU A O 1
ATOM 730 N N . ILE A 1 92 ? 6.446 4.836 1.458 1.00 95.50 92 ILE A N 1
ATOM 731 C CA . ILE A 1 92 ? 7.527 5.686 0.943 1.00 95.50 92 ILE A CA 1
ATOM 732 C C . ILE A 1 92 ? 6.900 6.858 0.182 1.00 95.50 92 ILE A C 1
ATOM 734 O O . ILE A 1 92 ? 6.623 6.781 -1.019 1.00 95.50 92 ILE A O 1
ATOM 738 N N . ASN A 1 93 ? 6.620 7.935 0.912 1.00 90.00 93 ASN A N 1
ATOM 739 C CA . ASN A 1 93 ? 5.985 9.140 0.365 1.00 90.00 93 ASN A CA 1
ATOM 740 C C . ASN A 1 93 ? 6.990 10.257 0.051 1.00 90.00 93 ASN A C 1
ATOM 742 O O . ASN A 1 93 ? 6.640 11.200 -0.655 1.00 90.00 93 ASN A O 1
ATOM 746 N N . ASP A 1 94 ? 8.205 10.168 0.594 1.00 92.62 94 ASP A N 1
ATOM 747 C CA . ASP A 1 94 ? 9.259 11.150 0.368 1.00 92.62 94 ASP A CA 1
ATOM 748 C C . ASP A 1 94 ? 9.927 10.937 -0.998 1.00 92.62 94 ASP A C 1
ATOM 750 O O . ASP A 1 94 ? 10.288 9.817 -1.356 1.00 92.62 94 ASP A O 1
ATOM 754 N N . ILE A 1 95 ? 10.080 12.017 -1.767 1.00 89.19 95 ILE A N 1
ATOM 755 C CA . ILE A 1 95 ? 10.625 11.956 -3.132 1.00 89.19 95 ILE A CA 1
ATOM 756 C C . ILE A 1 95 ? 12.104 11.554 -3.120 1.00 89.19 95 ILE A C 1
ATOM 758 O O . ILE A 1 95 ? 12.552 10.885 -4.050 1.00 89.19 95 ILE A O 1
ATOM 762 N N . GLU A 1 96 ? 12.866 11.933 -2.094 1.00 89.31 96 GLU A N 1
ATOM 763 C CA . GLU A 1 96 ? 14.275 11.554 -1.998 1.00 89.31 96 GLU A CA 1
ATOM 764 C C . GLU A 1 96 ? 14.424 10.084 -1.581 1.00 89.31 96 GLU A C 1
ATOM 766 O O . GLU A 1 96 ? 15.259 9.381 -2.146 1.00 89.31 96 GLU A O 1
ATOM 771 N N . GLU A 1 97 ? 13.571 9.560 -0.691 1.00 86.69 97 GLU A N 1
ATOM 772 C CA . GLU A 1 97 ? 13.512 8.114 -0.403 1.00 86.69 97 GLU A CA 1
ATOM 773 C C . GLU A 1 97 ? 13.110 7.305 -1.652 1.00 86.69 97 GLU A C 1
ATOM 775 O O . GLU A 1 97 ? 13.627 6.215 -1.855 1.00 86.69 97 GLU A O 1
ATOM 780 N N . GLN A 1 98 ? 12.251 7.838 -2.530 1.00 85.12 98 GLN A N 1
ATOM 781 C CA . GLN A 1 98 ? 11.850 7.168 -3.779 1.00 85.12 98 GLN A CA 1
ATOM 782 C C . GLN A 1 98 ? 12.968 7.052 -4.828 1.00 85.12 98 GLN A C 1
ATOM 784 O O . GLN A 1 98 ? 12.881 6.196 -5.708 1.00 85.12 98 GLN A O 1
ATOM 789 N N . LYS A 1 99 ? 13.981 7.925 -4.785 1.00 80.81 99 LYS A N 1
ATOM 790 C CA . LYS A 1 99 ? 15.101 7.924 -5.743 1.00 80.81 99 LYS A CA 1
ATOM 791 C C . LYS A 1 99 ? 16.216 6.937 -5.379 1.00 80.81 99 LYS A C 1
ATOM 793 O O . LYS A 1 99 ? 17.048 6.662 -6.243 1.00 80.81 99 LYS A O 1
ATOM 798 N N . ASN A 1 100 ? 16.256 6.478 -4.126 1.00 69.31 100 ASN A N 1
ATOM 799 C CA . ASN A 1 100 ? 17.316 5.639 -3.554 1.00 69.31 100 ASN A CA 1
ATOM 800 C C . ASN A 1 100 ? 16.911 4.162 -3.486 1.00 69.31 100 ASN A C 1
ATOM 802 O O . ASN A 1 100 ? 17.830 3.317 -3.562 1.00 69.31 100 ASN A O 1
#